Protein AF-A0AA47DZS2-F1 (afdb_monomer_lite)

pLDDT: mean 93.62, std 8.88, range [48.91, 98.19]

Radius of gyration: 12.43 Å; chains: 1; bounding box: 26×19×36 Å

Sequence (72 aa):
MSTFEQGWAARPFKEQFPELSDKAAEHLDKLNHAITDMLLCDLLTDSQVREIRTKKFPKLVSREVREARTAA

Secondary structure (DSSP, 8-state):
------STTPPPHHHH-TTS-HHHHHHHHHHHHHHHHHHHTTSS-HHHHHHIIIIIHHHHHHHHHHHHHHH-

Foldseek 3Di:
DDDADAADPGDQQCVVQVLADPVLSVVLVVVRHVLVVCVVVVVDDPVRSCCCVVPVSVVSSVVRSVVSVVVD

Structure (mmCIF, N/CA/C/O backbone):
data_AF-A0AA47DZS2-F1
#
_entry.id   AF-A0AA47DZS2-F1
#
loop_
_atom_site.group_PDB
_atom_site.id
_atom_site.type_symbol
_atom_site.label_atom_id
_atom_site.label_alt_id
_atom_site.label_comp_id
_atom_site.label_asym_id
_atom_site.label_entity_id
_atom_site.label_seq_id
_atom_site.pdbx_PDB_ins_code
_atom_site.Cartn_x
_atom_site.Cartn_y
_atom_site.Cartn_z
_atom_site.occupancy
_atom_site.B_iso_or_equiv
_atom_site.auth_seq_id
_atom_site.auth_comp_id
_atom_site.auth_asym_id
_atom_site.auth_atom_id
_atom_site.pdbx_PDB_model_num
ATOM 1 N N . MET A 1 1 ? 8.322 -0.678 16.126 1.00 48.91 1 MET A N 1
ATOM 2 C CA . MET A 1 1 ? 7.752 -0.550 14.770 1.00 48.91 1 MET A CA 1
ATOM 3 C C . MET A 1 1 ? 7.461 -1.966 14.314 1.00 48.91 1 MET A C 1
ATOM 5 O O . MET A 1 1 ? 8.403 -2.738 14.210 1.00 48.91 1 MET A O 1
ATOM 9 N N . SER A 1 2 ? 6.195 -2.358 14.205 1.00 55.50 2 SER A N 1
ATOM 10 C CA . SER A 1 2 ? 5.836 -3.678 13.683 1.00 55.50 2 SER A CA 1
ATOM 11 C C . SER A 1 2 ? 6.227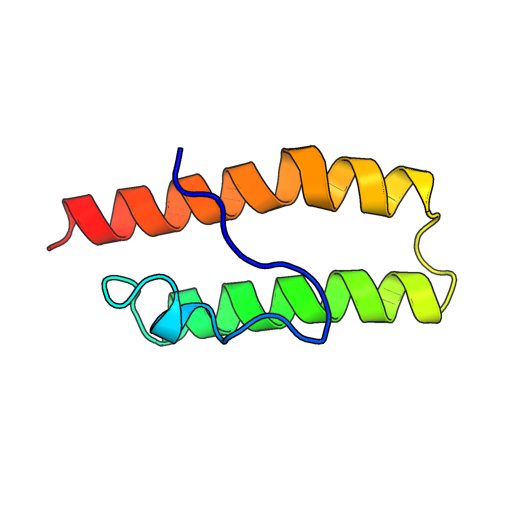 -3.724 12.208 1.00 55.50 2 SER A C 1
ATOM 13 O O . SER A 1 2 ? 5.725 -2.938 11.406 1.00 55.50 2 SER A O 1
ATOM 15 N N . THR A 1 3 ? 7.180 -4.584 11.867 1.00 76.88 3 THR A N 1
ATOM 16 C CA . THR A 1 3 ? 7.461 -4.951 10.478 1.00 76.88 3 THR A CA 1
ATOM 17 C C . THR A 1 3 ? 6.228 -5.644 9.908 1.00 76.88 3 THR A C 1
ATOM 19 O O . THR A 1 3 ? 5.706 -6.559 10.539 1.00 76.88 3 THR A O 1
ATOM 22 N N . PHE A 1 4 ? 5.756 -5.183 8.752 1.00 91.25 4 PHE A N 1
ATOM 23 C CA . PHE A 1 4 ? 4.632 -5.765 8.020 1.00 91.25 4 PHE A CA 1
ATOM 24 C C . PHE A 1 4 ? 5.106 -6.260 6.656 1.00 91.25 4 PHE A C 1
ATOM 26 O O . PHE A 1 4 ? 6.095 -5.761 6.108 1.00 91.25 4 PHE A O 1
ATOM 33 N N . GLU A 1 5 ? 4.407 -7.251 6.127 1.00 91.94 5 GLU A N 1
ATOM 34 C CA . GLU A 1 5 ? 4.678 -7.852 4.831 1.00 91.94 5 GLU A CA 1
ATOM 35 C C . GLU A 1 5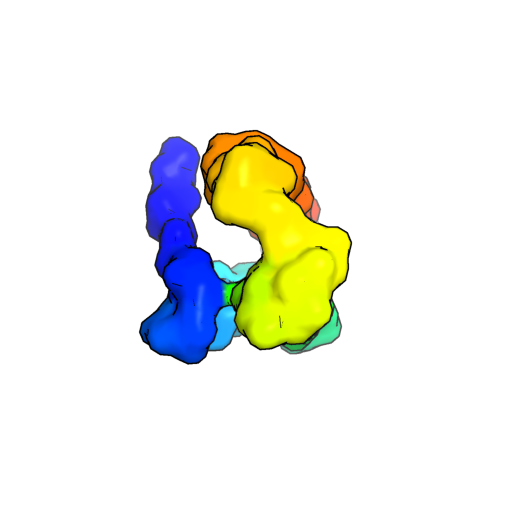 ? 4.181 -6.946 3.702 1.00 91.94 5 GLU A C 1
ATOM 37 O O . GLU A 1 5 ? 3.140 -6.297 3.798 1.00 91.94 5 GLU A O 1
ATOM 42 N N . GLN A 1 6 ? 4.954 -6.905 2.620 1.00 92.06 6 GLN A N 1
ATOM 43 C CA . GLN A 1 6 ? 4.711 -6.082 1.441 1.00 92.06 6 GLN A CA 1
ATOM 44 C C . GLN A 1 6 ? 4.956 -6.891 0.169 1.00 92.06 6 GLN A C 1
ATOM 46 O O . GLN A 1 6 ? 5.758 -7.822 0.163 1.00 92.06 6 GLN A O 1
ATOM 51 N N . GLY A 1 7 ? 4.335 -6.471 -0.930 1.00 87.81 7 GLY A N 1
ATOM 52 C CA . GLY A 1 7 ? 4.449 -7.129 -2.229 1.00 87.81 7 GLY A CA 1
ATOM 53 C C . GLY A 1 7 ? 3.324 -8.128 -2.483 1.00 87.81 7 GLY A C 1
ATOM 54 O O . GLY A 1 7 ? 2.406 -8.256 -1.680 1.00 87.81 7 GLY A O 1
ATOM 55 N N . TRP A 1 8 ? 3.395 -8.804 -3.630 1.00 85.69 8 TRP A N 1
ATOM 56 C CA . TRP A 1 8 ? 2.319 -9.654 -4.159 1.00 85.69 8 TRP A CA 1
ATOM 57 C C . TRP A 1 8 ? 1.959 -10.854 -3.270 1.00 85.69 8 TRP A C 1
ATOM 59 O O . TRP A 1 8 ? 0.812 -11.273 -3.230 1.00 85.69 8 TRP A O 1
ATOM 69 N N . ALA A 1 9 ? 2.940 -11.408 -2.554 1.00 90.38 9 ALA A N 1
ATOM 70 C CA . ALA A 1 9 ? 2.756 -12.575 -1.688 1.00 90.38 9 ALA A CA 1
ATOM 71 C C . ALA A 1 9 ? 2.522 -12.209 -0.210 1.00 90.38 9 ALA A C 1
ATOM 73 O O . ALA A 1 9 ? 2.574 -13.086 0.649 1.00 90.38 9 ALA A O 1
ATOM 74 N N . ALA A 1 10 ? 2.332 -10.923 0.101 1.00 94.25 10 ALA A N 1
ATOM 75 C CA . ALA A 1 10 ? 2.064 -10.490 1.465 1.00 94.25 10 ALA A CA 1
ATOM 76 C C . ALA A 1 10 ? 0.684 -10.969 1.919 1.00 94.25 10 ALA A C 1
ATOM 78 O O . ALA A 1 10 ? -0.271 -10.952 1.141 1.00 94.25 10 ALA A O 1
ATOM 79 N N . ARG A 1 11 ? 0.565 -11.345 3.194 1.00 96.19 11 ARG A N 1
ATOM 80 C CA . ARG A 1 11 ? -0.746 -11.623 3.790 1.00 96.19 11 ARG A CA 1
ATOM 81 C C . ARG A 1 11 ? -1.654 -10.384 3.736 1.00 96.19 11 ARG A C 1
ATOM 83 O O . ARG A 1 11 ? -1.135 -9.268 3.830 1.00 96.19 11 ARG A O 1
ATOM 90 N N . PRO A 1 12 ? -2.988 -10.545 3.671 1.00 96.75 12 PRO A N 1
ATOM 91 C CA . PRO A 1 12 ? -3.915 -9.418 3.734 1.00 96.75 12 PRO A CA 1
ATOM 92 C C . PRO A 1 12 ? -3.684 -8.541 4.968 1.00 96.75 12 PRO A C 1
ATOM 94 O O . PRO A 1 12 ? -3.426 -9.048 6.066 1.00 96.75 12 PRO A O 1
ATOM 97 N N . PHE A 1 13 ? -3.833 -7.222 4.837 1.00 96.94 13 PHE A N 1
ATOM 98 C CA . PHE A 1 13 ? -3.617 -6.296 5.957 1.00 96.94 13 PHE A CA 1
ATOM 99 C C . PHE A 1 13 ? -4.537 -6.575 7.150 1.00 96.94 13 PHE A C 1
ATOM 101 O O . PHE A 1 13 ? -4.138 -6.329 8.287 1.00 96.94 13 PHE A O 1
ATOM 108 N N . LYS A 1 14 ? -5.726 -7.141 6.916 1.00 97.31 14 LYS A N 1
ATOM 109 C CA . LYS A 1 14 ? -6.649 -7.551 7.982 1.00 97.31 14 LYS A CA 1
ATOM 110 C C . LYS A 1 14 ? -6.093 -8.691 8.843 1.00 97.31 14 LYS A C 1
ATOM 112 O O . LYS A 1 14 ? -6.345 -8.725 10.041 1.00 97.31 14 LYS A O 1
ATOM 117 N N . GLU A 1 15 ? -5.326 -9.607 8.254 1.00 96.69 15 GLU A N 1
ATOM 118 C CA . GLU A 1 15 ? -4.669 -10.693 8.992 1.00 96.69 15 GLU A CA 1
ATOM 119 C C . GLU A 1 15 ? -3.427 -10.196 9.739 1.00 96.69 15 GLU A C 1
ATOM 121 O O . GLU A 1 15 ? -3.136 -10.650 10.844 1.00 96.69 15 GLU A O 1
ATOM 126 N N . GLN A 1 16 ? -2.693 -9.254 9.140 1.00 95.56 16 GLN A N 1
ATOM 127 C CA . GLN A 1 16 ? -1.502 -8.662 9.751 1.00 95.56 16 GLN A CA 1
ATOM 128 C C . GLN A 1 16 ? -1.842 -7.699 10.901 1.00 95.56 16 GLN A C 1
ATOM 130 O O . GLN A 1 16 ? -1.088 -7.610 11.871 1.00 95.56 16 GLN A O 1
ATOM 135 N N . PHE A 1 17 ? -2.971 -6.991 10.793 1.00 95.69 17 PHE A N 1
ATOM 136 C CA . PHE A 1 17 ? -3.475 -6.024 11.770 1.00 95.69 17 PHE A CA 1
ATOM 137 C C . PHE A 1 17 ? -4.990 -6.204 11.965 1.00 95.69 17 PHE A C 1
ATOM 139 O O . PHE A 1 17 ? -5.785 -5.479 11.352 1.00 95.69 17 PHE A O 1
ATOM 146 N N . PRO A 1 18 ? -5.410 -7.158 12.818 1.00 95.56 18 PRO A N 1
ATOM 147 C CA . PRO A 1 18 ? -6.824 -7.446 13.070 1.00 95.56 18 PRO A CA 1
ATOM 148 C C . PRO A 1 18 ? -7.631 -6.242 13.569 1.00 95.56 18 PRO A C 1
ATOM 150 O O . PRO A 1 18 ? -8.847 -6.199 13.382 1.00 95.56 18 PRO A O 1
ATOM 153 N N . GLU A 1 19 ? -6.960 -5.261 14.180 1.00 94.88 19 GLU A N 1
ATOM 154 C CA . GLU A 1 19 ? -7.560 -4.018 14.663 1.00 94.88 19 GLU A CA 1
ATO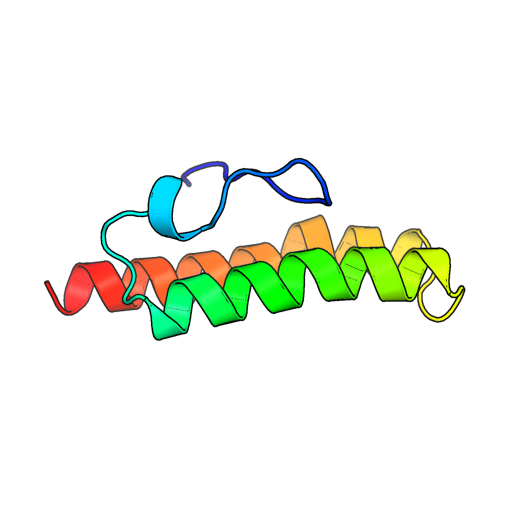M 155 C C . GLU A 1 19 ? -8.040 -3.075 13.548 1.00 94.88 19 GLU A C 1
ATOM 157 O O . GLU A 1 19 ? -8.858 -2.192 13.804 1.00 94.88 19 GLU A O 1
ATOM 162 N N . LEU A 1 20 ? -7.558 -3.228 12.309 1.00 96.56 20 LEU A N 1
ATOM 163 C CA . LEU A 1 20 ? -8.002 -2.390 11.197 1.00 96.56 20 LEU A CA 1
ATOM 164 C C . LEU A 1 20 ? -9.471 -2.664 10.864 1.00 96.56 20 LEU A C 1
ATOM 166 O O . LEU A 1 20 ? -9.920 -3.810 10.845 1.00 96.56 20 LEU A O 1
ATOM 170 N N . SER A 1 21 ? -10.219 -1.620 10.503 1.00 96.31 21 SER A N 1
ATOM 171 C CA . SER A 1 21 ? -11.520 -1.814 9.851 1.00 96.31 21 SER A CA 1
ATOM 172 C C . SER A 1 21 ? -11.347 -2.522 8.502 1.00 96.31 21 SER A C 1
ATOM 174 O O . SER A 1 21 ? -10.318 -2.358 7.843 1.00 96.31 21 SER A O 1
ATOM 176 N N . ASP A 1 22 ? -12.365 -3.261 8.055 1.00 96.81 22 ASP A N 1
ATOM 177 C CA . ASP A 1 22 ? -12.302 -4.006 6.786 1.00 96.81 22 ASP A CA 1
ATOM 178 C C . ASP A 1 22 ? -12.008 -3.076 5.602 1.00 96.81 22 ASP A C 1
ATOM 180 O O . ASP A 1 22 ? -11.175 -3.378 4.753 1.00 96.81 22 ASP A O 1
ATOM 184 N N . LYS A 1 23 ? -12.607 -1.878 5.612 1.00 97.25 23 LYS A N 1
ATOM 185 C CA . LYS A 1 23 ? -12.377 -0.844 4.597 1.00 97.25 23 LYS A CA 1
ATOM 186 C C . LYS A 1 23 ? -10.930 -0.337 4.585 1.00 97.25 23 LYS A C 1
ATOM 188 O O . LYS A 1 23 ? -10.374 -0.108 3.513 1.00 97.25 23 LYS A O 1
ATOM 193 N N . ALA A 1 24 ? -10.331 -0.119 5.758 1.00 97.12 24 ALA A N 1
ATOM 194 C CA . ALA A 1 24 ? -8.950 0.352 5.852 1.00 97.12 24 ALA A CA 1
ATOM 195 C C . ALA A 1 24 ? -7.963 -0.735 5.404 1.00 97.12 24 ALA A C 1
ATOM 197 O O . ALA A 1 24 ? -7.049 -0.447 4.633 1.00 97.12 24 ALA A O 1
ATOM 198 N N . ALA A 1 25 ? -8.186 -1.983 5.826 1.00 97.75 25 ALA A N 1
ATOM 199 C CA . ALA A 1 25 ? -7.389 -3.123 5.390 1.00 97.75 25 ALA A CA 1
ATOM 200 C C . ALA A 1 25 ? -7.447 -3.301 3.862 1.00 97.75 25 ALA A C 1
ATOM 202 O O . ALA A 1 25 ? -6.402 -3.299 3.215 1.00 97.75 25 ALA A O 1
ATOM 203 N N . GLU A 1 26 ? -8.649 -3.320 3.274 1.00 97.81 26 GLU A N 1
ATOM 204 C CA . GLU A 1 26 ? -8.835 -3.457 1.823 1.00 97.81 26 GLU A CA 1
ATOM 205 C C . GLU A 1 26 ? -8.141 -2.327 1.041 1.00 97.81 26 GLU A C 1
ATOM 207 O O . GLU A 1 26 ? -7.549 -2.550 -0.017 1.00 97.81 26 GLU A O 1
ATOM 212 N N . HIS A 1 27 ? -8.188 -1.095 1.555 1.00 97.88 27 HIS A N 1
ATOM 213 C CA . HIS A 1 27 ? -7.498 0.033 0.934 1.00 97.88 27 HIS A CA 1
ATOM 214 C C . HIS A 1 27 ? -5.973 -0.158 0.928 1.00 97.88 27 HIS A C 1
ATOM 216 O O . HIS A 1 27 ? -5.329 0.094 -0.094 1.00 97.88 27 HIS A O 1
ATOM 222 N N . LEU A 1 28 ? -5.392 -0.629 2.034 1.00 97.75 28 LEU A N 1
ATOM 223 C CA . LEU A 1 28 ? -3.958 -0.908 2.118 1.00 97.75 28 LEU A CA 1
ATOM 224 C C . LEU A 1 28 ? -3.544 -2.083 1.220 1.00 97.75 28 LEU A C 1
ATOM 226 O O . LEU A 1 28 ? -2.510 -1.983 0.557 1.00 97.75 28 LEU A O 1
ATOM 230 N N . ASP A 1 29 ? -4.357 -3.140 1.130 1.00 97.75 29 ASP A N 1
ATOM 231 C CA . ASP A 1 29 ? -4.133 -4.269 0.215 1.00 97.75 29 ASP A CA 1
ATOM 232 C C . ASP A 1 29 ? -4.111 -3.799 -1.250 1.00 97.75 29 ASP A C 1
ATOM 234 O O . ASP A 1 29 ? -3.163 -4.082 -1.990 1.00 97.75 29 ASP A O 1
ATOM 238 N N . LYS A 1 30 ? -5.097 -2.983 -1.657 1.00 97.44 30 LYS A N 1
ATOM 239 C CA . LYS A 1 30 ? -5.161 -2.398 -3.009 1.00 97.44 30 LYS A CA 1
ATOM 240 C C . LYS A 1 30 ? -3.924 -1.574 -3.339 1.00 97.44 30 LYS A C 1
ATOM 242 O O . LYS A 1 30 ? -3.372 -1.713 -4.426 1.00 97.44 30 LYS A O 1
ATOM 247 N N . LEU A 1 31 ? -3.466 -0.732 -2.413 1.00 97.56 31 LEU A N 1
ATOM 248 C CA . LEU A 1 31 ? -2.249 0.055 -2.613 1.00 97.56 31 LEU A CA 1
ATOM 249 C C . LEU A 1 31 ? -1.007 -0.835 -2.715 1.00 97.56 31 LEU A C 1
ATOM 251 O O . LEU A 1 31 ? -0.155 -0.600 -3.571 1.00 97.56 31 LEU A O 1
ATOM 255 N N . ASN A 1 32 ? -0.905 -1.865 -1.872 1.00 96.88 32 ASN A N 1
ATOM 256 C CA . ASN A 1 32 ? 0.217 -2.796 -1.890 1.00 96.88 32 ASN A CA 1
ATOM 257 C C . ASN A 1 32 ? 0.344 -3.527 -3.238 1.00 96.88 32 ASN A C 1
ATOM 259 O O . ASN A 1 32 ? 1.467 -3.677 -3.733 1.00 96.88 32 ASN A O 1
ATOM 263 N N . HIS A 1 33 ? -0.781 -3.938 -3.831 1.00 96.44 33 HIS A N 1
ATOM 264 C CA . HIS A 1 33 ? -0.823 -4.552 -5.161 1.00 96.44 33 HIS A CA 1
ATOM 265 C C . HIS A 1 33 ? -0.566 -3.535 -6.271 1.00 96.44 33 HIS A C 1
ATOM 267 O O . HIS A 1 33 ? 0.323 -3.760 -7.085 1.00 96.44 33 HIS A O 1
ATOM 273 N N . ALA A 1 34 ? -1.222 -2.371 -6.236 1.00 97.00 34 ALA A N 1
ATOM 274 C CA . ALA A 1 34 ? -1.062 -1.339 -7.258 1.00 97.00 34 ALA A CA 1
ATOM 275 C C . ALA A 1 34 ? 0.397 -0.882 -7.421 1.00 97.00 34 ALA A C 1
ATOM 277 O O . ALA A 1 34 ? 0.845 -0.649 -8.537 1.00 97.00 34 ALA A O 1
ATOM 278 N N . ILE A 1 35 ? 1.172 -0.796 -6.331 1.00 96.69 35 ILE A N 1
ATOM 279 C CA . ILE A 1 35 ? 2.610 -0.483 -6.413 1.00 96.69 35 ILE A CA 1
ATOM 280 C C . ILE A 1 35 ? 3.363 -1.536 -7.243 1.00 96.69 35 ILE A C 1
ATOM 282 O O . ILE A 1 35 ? 4.257 -1.181 -8.008 1.00 96.69 35 ILE A O 1
ATOM 286 N N . THR A 1 36 ? 3.027 -2.818 -7.077 1.00 94.94 36 THR A N 1
ATOM 287 C CA . THR A 1 36 ? 3.617 -3.910 -7.865 1.00 94.94 36 THR A CA 1
ATOM 288 C C . THR A 1 36 ? 3.139 -3.855 -9.311 1.00 94.94 36 THR A C 1
ATOM 290 O O . THR A 1 36 ? 3.966 -3.922 -10.211 1.00 94.94 36 THR A O 1
ATOM 293 N N . ASP A 1 37 ? 1.841 -3.673 -9.544 1.00 96.31 37 ASP A N 1
ATOM 294 C CA . ASP A 1 37 ? 1.279 -3.629 -10.897 1.00 96.31 37 ASP A CA 1
ATOM 295 C C . ASP A 1 37 ? 1.874 -2.471 -11.705 1.00 96.31 37 ASP A C 1
ATOM 297 O O . ASP A 1 37 ? 2.303 -2.649 -12.840 1.00 96.31 37 ASP A O 1
ATOM 301 N N . MET A 1 38 ? 1.994 -1.290 -11.093 1.00 97.31 38 MET A N 1
ATOM 302 C CA . MET A 1 38 ? 2.608 -0.126 -11.731 1.00 97.31 38 MET A CA 1
ATOM 303 C C . MET A 1 38 ? 4.094 -0.333 -12.046 1.00 97.31 38 MET A C 1
ATOM 305 O O . MET A 1 38 ? 4.567 0.211 -13.041 1.00 97.31 38 MET A O 1
ATOM 309 N N . LEU A 1 39 ? 4.826 -1.102 -11.233 1.00 96.25 39 LEU A N 1
ATOM 310 C CA . LEU A 1 39 ? 6.199 -1.499 -11.557 1.00 96.25 39 LEU A CA 1
ATOM 311 C C . LEU A 1 39 ? 6.226 -2.431 -12.770 1.00 96.25 39 LEU A C 1
ATOM 313 O O . LEU A 1 39 ? 6.996 -2.209 -13.693 1.00 96.25 39 LEU A O 1
ATOM 317 N N . LEU A 1 40 ? 5.369 -3.456 -12.779 1.00 95.44 40 LEU A N 1
ATOM 318 C CA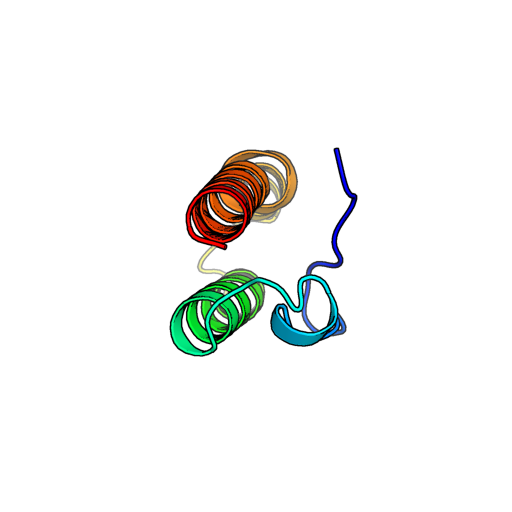 . LEU A 1 40 ? 5.313 -4.449 -13.855 1.00 95.44 40 LEU A CA 1
ATOM 319 C C . LEU A 1 40 ? 4.826 -3.866 -15.189 1.00 95.44 40 LEU A C 1
ATOM 321 O O . LEU A 1 40 ? 5.133 -4.413 -16.243 1.00 95.44 40 LEU A O 1
ATOM 325 N N . CYS A 1 41 ? 4.075 -2.767 -15.151 1.00 97.56 41 CYS A N 1
ATOM 326 C CA . CYS A 1 41 ? 3.655 -2.017 -16.332 1.00 97.56 41 CYS A CA 1
ATOM 327 C C . CYS A 1 41 ? 4.647 -0.914 -16.752 1.00 97.56 41 CYS A C 1
ATOM 329 O O . CYS A 1 41 ? 4.272 -0.067 -17.562 1.00 97.56 41 CYS A O 1
ATOM 331 N N . ASP A 1 42 ? 5.858 -0.869 -16.183 1.00 96.88 42 ASP A N 1
ATOM 332 C CA . ASP A 1 42 ? 6.881 0.161 -16.441 1.00 96.88 42 ASP A CA 1
ATOM 333 C C . ASP A 1 42 ? 6.403 1.612 -16.185 1.00 96.88 42 ASP A C 1
ATOM 335 O O . ASP A 1 42 ? 6.961 2.581 -16.703 1.00 96.88 42 ASP A O 1
ATOM 339 N N . LEU A 1 43 ? 5.368 1.794 -15.354 1.00 98.19 43 LEU A N 1
ATOM 340 C CA . LEU A 1 43 ? 4.856 3.113 -14.951 1.00 98.19 43 LEU A CA 1
ATOM 341 C C . LEU A 1 43 ? 5.623 3.694 -13.757 1.00 98.19 43 LEU A C 1
ATOM 343 O O . LEU A 1 43 ? 5.547 4.897 -13.493 1.00 98.19 43 LEU A O 1
ATOM 347 N N . LEU A 1 44 ? 6.337 2.843 -13.021 1.00 97.56 44 LEU A N 1
ATOM 348 C CA . LEU A 1 44 ? 7.252 3.219 -11.952 1.00 97.56 44 LEU A CA 1
ATOM 349 C C . LEU A 1 44 ? 8.608 2.562 -12.173 1.00 97.56 44 LEU A C 1
ATOM 351 O O . LEU A 1 44 ? 8.690 1.398 -12.546 1.00 97.56 44 LEU A O 1
ATOM 355 N N . THR A 1 45 ? 9.674 3.288 -11.853 1.00 98.00 45 THR A N 1
ATOM 356 C CA . THR A 1 45 ? 11.024 2.721 -11.810 1.00 98.00 45 THR A CA 1
ATOM 357 C C . THR A 1 45 ? 11.264 1.960 -10.505 1.00 98.00 45 THR A C 1
ATOM 359 O O . THR A 1 45 ? 10.663 2.262 -9.466 1.00 98.00 45 THR A O 1
ATOM 362 N N . ASP A 1 46 ? 12.248 1.059 -10.499 1.00 97.56 46 ASP A N 1
ATOM 363 C CA . ASP A 1 46 ? 12.699 0.379 -9.276 1.00 97.56 46 ASP A CA 1
ATOM 364 C C . ASP A 1 46 ? 13.075 1.360 -8.156 1.00 97.56 46 ASP A C 1
ATOM 366 O O . ASP A 1 46 ? 12.778 1.136 -6.979 1.00 97.56 46 ASP A O 1
ATOM 370 N N . SER A 1 47 ? 13.707 2.489 -8.505 1.00 97.94 47 SER A N 1
ATOM 371 C CA . SER A 1 47 ? 14.094 3.510 -7.527 1.00 97.94 47 SER A CA 1
ATOM 372 C C . SER A 1 47 ? 12.879 4.1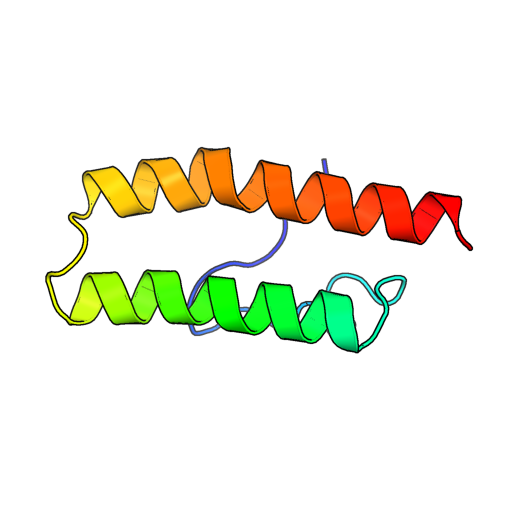92 -6.892 1.00 97.94 47 SER A C 1
ATOM 374 O O . SER A 1 47 ? 12.871 4.423 -5.679 1.00 97.94 47 SER A O 1
ATOM 376 N N . GLN A 1 48 ? 11.828 4.458 -7.674 1.00 98.12 48 GLN A N 1
ATOM 377 C CA . GLN A 1 48 ? 10.568 5.002 -7.171 1.00 98.12 48 GLN A CA 1
ATOM 378 C C . GLN A 1 48 ? 9.845 3.991 -6.279 1.00 98.12 48 GLN A C 1
ATOM 380 O O . GLN A 1 48 ? 9.417 4.351 -5.180 1.00 98.12 48 GLN A O 1
ATOM 385 N N . VAL A 1 49 ? 9.757 2.726 -6.698 1.00 97.19 49 VAL A N 1
ATOM 386 C CA . VAL A 1 49 ? 9.145 1.661 -5.890 1.00 97.19 49 VAL A CA 1
ATOM 387 C C . VAL A 1 49 ? 9.891 1.473 -4.577 1.00 97.19 49 VAL A C 1
ATOM 389 O O . VAL A 1 49 ? 9.254 1.374 -3.527 1.00 97.19 49 VAL A O 1
ATOM 392 N N . ARG A 1 50 ? 11.227 1.506 -4.593 1.00 96.50 50 ARG A N 1
ATOM 393 C CA . ARG A 1 50 ? 12.043 1.439 -3.377 1.00 96.50 50 ARG A CA 1
ATOM 394 C C . ARG A 1 50 ? 11.712 2.572 -2.408 1.00 96.50 50 ARG A C 1
ATOM 396 O O . ARG A 1 50 ? 11.464 2.301 -1.234 1.00 96.50 50 ARG A O 1
ATOM 403 N N . GLU A 1 51 ? 11.661 3.823 -2.865 1.00 97.69 51 GLU A N 1
ATOM 404 C CA . GLU A 1 51 ? 11.282 4.969 -2.018 1.00 97.69 51 GLU A CA 1
ATOM 405 C C . GLU A 1 51 ? 9.842 4.825 -1.487 1.00 97.69 51 GLU A C 1
ATOM 407 O O . GLU A 1 51 ? 9.557 5.126 -0.323 1.00 97.69 51 GLU A O 1
ATOM 412 N N . ILE A 1 52 ? 8.916 4.317 -2.306 1.00 97.25 52 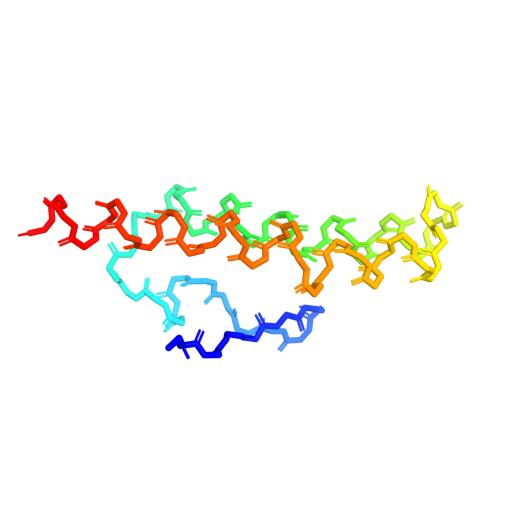ILE A N 1
ATOM 413 C CA . ILE A 1 52 ? 7.533 4.082 -1.882 1.00 97.25 52 ILE A CA 1
ATOM 414 C C . ILE A 1 52 ? 7.483 3.014 -0.782 1.00 97.25 52 ILE A C 1
ATOM 416 O O . ILE A 1 52 ? 6.973 3.297 0.304 1.00 97.25 52 ILE A O 1
ATOM 420 N N . ARG A 1 53 ? 8.048 1.824 -1.019 1.00 95.62 53 ARG A N 1
ATOM 421 C CA . ARG A 1 53 ? 7.970 0.667 -0.108 1.00 95.62 53 ARG A CA 1
ATOM 422 C C . ARG A 1 53 ? 8.778 0.821 1.176 1.00 95.62 53 ARG A C 1
ATOM 424 O O . ARG A 1 53 ? 8.429 0.224 2.191 1.00 95.62 53 ARG A O 1
ATOM 431 N N . THR A 1 54 ? 9.832 1.635 1.166 1.00 95.31 54 THR A N 1
ATOM 432 C CA . THR A 1 54 ? 10.682 1.838 2.355 1.00 95.31 54 THR A CA 1
ATOM 433 C C . THR A 1 54 ? 10.295 3.061 3.181 1.00 95.31 54 THR A C 1
ATOM 435 O O . THR A 1 54 ? 10.663 3.143 4.351 1.00 95.31 54 THR A O 1
ATOM 438 N N . LYS A 1 55 ? 9.533 4.008 2.615 1.00 95.62 55 LYS A N 1
ATOM 439 C CA . LYS A 1 55 ? 9.256 5.287 3.284 1.00 95.62 55 LYS A CA 1
ATOM 440 C C . LYS A 1 55 ? 7.802 5.719 3.209 1.00 95.62 55 LYS A C 1
ATOM 442 O O . LYS A 1 55 ? 7.198 5.941 4.254 1.00 95.62 55 LYS A O 1
ATOM 447 N N . LYS A 1 56 ? 7.232 5.888 2.012 1.00 96.56 56 LYS A N 1
ATOM 448 C CA . LYS A 1 56 ? 5.879 6.463 1.876 1.00 96.56 56 LYS A CA 1
ATOM 449 C C . LYS A 1 56 ? 4.797 5.495 2.353 1.00 96.56 56 LYS A C 1
ATOM 451 O O . LYS A 1 56 ? 3.986 5.866 3.197 1.00 96.56 56 LYS A O 1
ATOM 456 N N . PHE A 1 57 ? 4.817 4.263 1.856 1.00 96.56 57 PHE A N 1
ATOM 457 C CA . PHE A 1 57 ? 3.811 3.259 2.181 1.00 96.56 57 PHE A CA 1
ATOM 458 C C . PHE A 1 57 ? 3.864 2.828 3.659 1.00 96.56 57 PHE A C 1
ATOM 460 O O . PHE A 1 57 ? 2.826 2.885 4.315 1.00 96.56 57 PHE A O 1
ATOM 467 N N . PRO A 1 58 ? 5.040 2.566 4.271 1.00 95.94 58 PRO A N 1
ATOM 468 C CA . PRO A 1 58 ? 5.120 2.307 5.711 1.00 95.94 58 PRO A CA 1
ATOM 469 C C . PRO A 1 58 ? 4.586 3.433 6.599 1.00 95.94 58 PRO A C 1
ATOM 471 O O . PRO A 1 58 ? 3.994 3.157 7.643 1.00 95.94 58 PRO A O 1
ATOM 474 N N . LYS A 1 59 ? 4.767 4.702 6.205 1.00 96.00 59 LYS A N 1
ATOM 475 C CA . LYS A 1 59 ? 4.202 5.843 6.944 1.00 96.00 59 LYS A CA 1
ATOM 476 C C . LYS A 1 59 ? 2.679 5.854 6.895 1.00 96.00 59 LYS A C 1
ATOM 478 O O . LYS A 1 59 ? 2.058 6.127 7.917 1.00 96.00 59 LYS A O 1
ATOM 483 N N . LEU A 1 60 ? 2.102 5.548 5.733 1.00 96.38 60 LEU A N 1
ATOM 484 C CA . LEU A 1 60 ? 0.658 5.418 5.571 1.00 96.38 60 LEU A CA 1
ATOM 485 C C . LEU A 1 60 ? 0.113 4.294 6.459 1.00 96.38 60 LEU A C 1
ATOM 487 O O . LEU A 1 60 ? -0.730 4.560 7.306 1.00 96.38 60 LEU A O 1
ATOM 491 N N . VAL A 1 61 ? 0.666 3.083 6.346 1.00 96.38 61 VAL A N 1
ATOM 492 C CA . VAL A 1 61 ? 0.265 1.926 7.168 1.00 96.38 61 VAL A CA 1
ATOM 493 C C . VAL A 1 61 ? 0.364 2.248 8.660 1.00 96.38 61 VAL A C 1
ATOM 495 O O . VAL A 1 61 ? -0.577 2.018 9.412 1.00 96.38 61 VAL A O 1
ATOM 498 N N . SER A 1 62 ? 1.480 2.844 9.094 1.00 95.00 62 SER A N 1
ATOM 499 C CA . SER A 1 62 ? 1.683 3.207 10.504 1.00 95.00 62 SER A CA 1
ATOM 500 C C . SER A 1 62 ? 0.629 4.190 11.016 1.00 95.00 62 SER A C 1
ATOM 502 O O . SER A 1 62 ? 0.260 4.126 12.187 1.00 95.00 62 SER A O 1
ATOM 504 N N . ARG A 1 63 ? 0.159 5.108 10.162 1.00 95.75 63 ARG A N 1
ATOM 505 C CA . ARG A 1 63 ? -0.904 6.053 10.508 1.00 95.75 63 ARG A CA 1
ATOM 506 C C . ARG A 1 63 ? -2.240 5.333 10.674 1.00 95.75 63 ARG A C 1
ATOM 508 O O . ARG A 1 63 ? -2.834 5.461 11.736 1.00 95.75 63 ARG A O 1
ATOM 515 N N . GLU A 1 64 ? -2.657 4.544 9.686 1.00 96.06 64 GLU A N 1
ATOM 516 C CA . GLU A 1 64 ? -3.939 3.819 9.718 1.00 96.06 64 GLU A CA 1
ATOM 517 C C . GLU A 1 64 ? -4.015 2.860 10.921 1.00 96.06 64 GLU A C 1
ATOM 519 O O . GLU A 1 64 ? -5.000 2.842 11.654 1.00 96.06 64 GLU A O 1
ATOM 524 N N . VAL A 1 65 ? -2.936 2.114 11.194 1.00 95.19 65 VAL A N 1
ATOM 525 C CA . VAL A 1 65 ? -2.860 1.209 12.356 1.00 95.19 65 VAL A CA 1
ATOM 526 C C . VAL A 1 65 ? -2.923 1.987 13.671 1.00 95.19 65 VAL A C 1
ATOM 528 O O . VAL A 1 65 ? -3.578 1.555 14.618 1.00 95.19 65 VAL A O 1
ATOM 531 N N . ARG A 1 66 ? -2.254 3.144 13.759 1.00 95.31 66 ARG A N 1
ATOM 532 C CA . ARG A 1 66 ? -2.324 3.991 14.956 1.00 95.31 66 ARG A CA 1
ATOM 533 C C . ARG A 1 66 ? -3.744 4.500 15.190 1.00 95.31 66 ARG A C 1
ATOM 535 O O . ARG A 1 66 ? -4.202 4.438 16.324 1.00 95.31 66 ARG A O 1
ATOM 542 N N . GLU A 1 67 ? -4.406 4.991 14.146 1.00 94.75 67 GLU A N 1
ATOM 543 C CA . GLU A 1 67 ? -5.780 5.496 14.221 1.00 94.75 67 GLU A CA 1
ATOM 544 C C . GLU A 1 67 ? -6.750 4.397 14.671 1.00 94.75 67 GLU A C 1
ATOM 546 O O . GLU A 1 67 ? -7.525 4.613 15.603 1.00 94.75 67 GLU A O 1
ATOM 551 N N . ALA A 1 68 ? -6.629 3.194 14.103 1.00 93.50 68 ALA A N 1
ATOM 552 C CA . ALA A 1 68 ? -7.425 2.036 14.500 1.00 93.50 68 ALA A CA 1
ATOM 553 C C . ALA A 1 68 ? -7.239 1.671 15.983 1.00 93.50 68 ALA A C 1
ATOM 555 O O . ALA A 1 68 ? -8.215 1.462 16.695 1.00 93.50 68 ALA A O 1
ATOM 556 N N . ARG A 1 69 ? -5.997 1.678 16.482 1.00 92.88 69 ARG A N 1
ATOM 557 C CA . ARG A 1 69 ? -5.698 1.393 17.898 1.00 92.88 69 ARG A CA 1
ATOM 558 C C . ARG A 1 69 ? -6.209 2.448 18.866 1.00 92.88 69 ARG A C 1
ATOM 560 O O . ARG A 1 69 ? -6.419 2.133 20.026 1.00 92.88 69 ARG A O 1
ATOM 567 N N . THR A 1 70 ? -6.334 3.696 18.426 1.00 91.06 70 THR A N 1
ATOM 568 C CA . THR A 1 70 ? -6.886 4.773 19.261 1.00 91.06 70 THR A CA 1
ATOM 569 C C . THR A 1 70 ? -8.410 4.830 19.243 1.00 91.06 70 THR A C 1
ATOM 571 O O . THR A 1 70 ? -8.988 5.482 20.106 1.00 91.06 70 THR A O 1
ATOM 574 N N . ALA A 1 71 ? -9.047 4.202 18.253 1.00 79.38 71 ALA A N 1
ATOM 575 C CA . ALA A 1 71 ? -10.501 4.130 18.128 1.00 79.38 71 ALA A CA 1
ATOM 576 C C . ALA A 1 71 ? -11.112 2.883 18.798 1.00 79.38 71 ALA A C 1
ATOM 578 O O . ALA A 1 71 ? -12.329 2.845 18.978 1.00 79.38 71 ALA A O 1
ATOM 579 N N . ALA A 1 72 ? -10.283 1.884 19.121 1.00 61.16 72 ALA A N 1
ATOM 580 C CA . ALA A 1 72 ? -10.634 0.675 19.869 1.00 61.16 72 ALA A CA 1
ATOM 581 C C . ALA A 1 72 ? -10.563 0.910 21.385 1.00 61.16 72 ALA A C 1
ATOM 583 O O . ALA A 1 72 ? -11.410 0.324 22.095 1.00 61.16 72 ALA A O 1
#

Organism: NCBI:txid2968969